Protein AF-A0A3D3KLH6-F1 (afdb_monomer_lite)

Radius of gyration: 12.74 Å; chains: 1; bounding box: 32×31×28 Å

Structure (mmCIF, N/CA/C/O backbone):
data_AF-A0A3D3KLH6-F1
#
_entry.id   AF-A0A3D3KLH6-F1
#
loop_
_atom_site.group_PDB
_atom_site.id
_atom_site.type_symbol
_atom_site.label_atom_id
_atom_site.label_alt_id
_atom_site.label_comp_id
_atom_site.label_asym_id
_atom_site.label_entity_id
_atom_site.label_seq_id
_atom_site.pdbx_PDB_ins_code
_atom_site.Cartn_x
_atom_site.Cartn_y
_atom_site.Cartn_z
_atom_site.occupancy
_atom_site.B_iso_or_equiv
_atom_site.auth_seq_id
_atom_site.auth_comp_id
_atom_site.auth_asym_id
_atom_site.auth_atom_id
_atom_site.pdbx_PDB_model_num
ATOM 1 N N . MET A 1 1 ? -18.335 7.012 -4.974 1.00 74.19 1 MET A N 1
ATOM 2 C CA . MET A 1 1 ? -17.917 8.215 -5.730 1.00 74.19 1 MET A CA 1
ATOM 3 C C . MET A 1 1 ? -16.433 8.093 -6.027 1.00 74.19 1 MET A C 1
ATOM 5 O O . MET A 1 1 ? -15.684 7.803 -5.105 1.00 74.19 1 MET A O 1
ATOM 9 N N . LEU A 1 2 ? -16.017 8.264 -7.281 1.00 87.62 2 LEU A N 1
ATOM 10 C CA . LEU A 1 2 ? -14.599 8.299 -7.653 1.00 87.62 2 LEU A CA 1
ATOM 11 C C . LEU A 1 2 ? -14.054 9.712 -7.418 1.00 87.62 2 LEU A C 1
ATOM 13 O O . LEU A 1 2 ? -14.694 10.688 -7.807 1.00 87.62 2 LEU A O 1
ATOM 17 N N . LYS A 1 3 ? -12.890 9.827 -6.774 1.00 90.38 3 LYS A N 1
ATOM 18 C CA . LYS A 1 3 ? -12.212 11.104 -6.524 1.00 90.38 3 LYS A CA 1
ATOM 19 C C . LYS A 1 3 ? -10.761 10.998 -6.974 1.00 90.38 3 LYS A C 1
ATOM 21 O O . LYS A 1 3 ? -10.071 10.058 -6.602 1.00 90.38 3 LYS A O 1
ATOM 26 N N . ILE A 1 4 ? -10.305 11.983 -7.741 1.00 92.62 4 ILE A N 1
ATOM 27 C CA . ILE A 1 4 ? -8.893 12.121 -8.106 1.00 92.62 4 ILE A CA 1
ATOM 28 C C . ILE A 1 4 ? -8.215 12.979 -7.038 1.00 92.62 4 ILE A C 1
ATOM 30 O O . ILE A 1 4 ? -8.662 14.095 -6.762 1.00 92.62 4 ILE A O 1
ATOM 34 N N . ILE A 1 5 ? -7.148 12.461 -6.434 1.00 90.56 5 ILE A N 1
ATOM 35 C CA . ILE A 1 5 ? -6.328 13.182 -5.457 1.00 90.56 5 ILE A CA 1
ATOM 36 C C . ILE A 1 5 ? -5.080 13.677 -6.191 1.00 90.56 5 ILE A C 1
ATOM 38 O O . ILE A 1 5 ? -4.346 12.883 -6.772 1.00 90.56 5 ILE A O 1
ATOM 42 N N . LYS A 1 6 ? -4.869 14.996 -6.213 1.00 92.12 6 LYS A N 1
ATOM 43 C CA . LYS A 1 6 ? -3.665 15.609 -6.793 1.00 92.12 6 LYS A CA 1
ATOM 44 C C . LYS A 1 6 ? -2.561 15.685 -5.743 1.00 92.12 6 LYS A C 1
ATOM 46 O O . LYS A 1 6 ? -2.845 15.691 -4.549 1.00 92.12 6 LYS A O 1
ATOM 51 N N . SER A 1 7 ? -1.315 15.794 -6.192 1.00 91.88 7 SER A N 1
ATOM 52 C CA . SER A 1 7 ? -0.193 16.069 -5.296 1.00 91.88 7 SER A CA 1
ATOM 53 C C . SER A 1 7 ? -0.359 17.427 -4.592 1.00 91.88 7 SER A C 1
ATOM 55 O O . SER A 1 7 ? -0.775 18.386 -5.251 1.00 91.88 7 SER A O 1
ATOM 57 N N . PRO A 1 8 ? -0.001 17.535 -3.298 1.00 93.69 8 PRO A N 1
ATOM 58 C CA . PRO A 1 8 ? 0.466 16.458 -2.415 1.00 93.69 8 PRO A CA 1
ATOM 59 C C . PRO A 1 8 ? -0.689 15.549 -1.955 1.00 93.69 8 PRO A C 1
ATOM 61 O O . PRO A 1 8 ? -1.692 16.018 -1.421 1.00 93.69 8 PRO A O 1
ATOM 64 N N . TRP A 1 9 ? -0.552 14.237 -2.166 1.00 92.94 9 TRP A N 1
ATOM 65 C CA . TRP A 1 9 ? -1.635 13.266 -1.953 1.00 92.94 9 TRP A CA 1
ATOM 66 C C . TRP A 1 9 ? -1.537 12.512 -0.619 1.00 92.94 9 TRP A C 1
ATOM 68 O O . TRP A 1 9 ? -2.537 11.966 -0.158 1.00 92.94 9 TRP A O 1
ATOM 78 N N . GLU A 1 10 ? -0.364 12.507 0.012 1.00 93.31 10 GLU A N 1
ATOM 79 C CA . GLU A 1 10 ? -0.002 11.608 1.116 1.00 93.31 10 GLU A CA 1
ATOM 80 C C . GLU A 1 10 ? -0.910 11.748 2.344 1.00 93.31 10 GLU A C 1
ATOM 82 O O . GLU A 1 10 ? -1.546 10.777 2.739 1.00 93.31 10 GLU A O 1
ATOM 87 N N . ASN A 1 11 ? -1.112 12.966 2.861 1.00 94.38 11 ASN A N 1
ATOM 88 C CA . ASN A 1 11 ? -2.014 13.204 4.001 1.00 94.38 11 ASN A CA 1
ATOM 89 C C . ASN A 1 11 ? -3.458 12.767 3.716 1.00 94.38 11 ASN A C 1
ATOM 91 O O . ASN A 1 11 ? -4.169 12.299 4.603 1.00 94.38 11 ASN A O 1
ATOM 95 N N . THR A 1 12 ? -3.911 12.930 2.467 1.00 94.69 12 THR A N 1
ATOM 96 C CA . THR A 1 12 ? -5.253 12.479 2.079 1.00 94.69 12 THR A CA 1
ATOM 97 C C . THR A 1 12 ? -5.306 10.957 2.023 1.00 94.69 12 THR A C 1
ATOM 99 O O . THR A 1 12 ? -6.303 10.375 2.432 1.00 94.69 12 THR A O 1
ATOM 102 N N . PHE A 1 13 ? -4.250 10.314 1.526 1.00 92.81 13 PHE A N 1
ATOM 103 C CA . PHE A 1 13 ? -4.147 8.862 1.459 1.00 92.81 13 PHE A CA 1
ATOM 104 C C . PHE A 1 13 ? -4.124 8.226 2.853 1.00 92.81 13 PHE A C 1
ATOM 106 O O . PHE A 1 13 ? -4.951 7.360 3.124 1.00 92.81 13 PHE A O 1
ATOM 113 N N . VAL A 1 14 ? -3.281 8.727 3.760 1.00 93.50 14 VAL A N 1
ATOM 114 C CA . VAL A 1 14 ? -3.220 8.278 5.161 1.00 93.50 14 VAL A CA 1
ATOM 115 C C . VAL A 1 14 ? -4.573 8.454 5.848 1.00 93.50 14 VAL A C 1
ATOM 117 O O . VAL A 1 14 ? -5.138 7.489 6.352 1.00 93.50 14 VAL A O 1
ATOM 120 N N . GLY A 1 15 ? -5.180 9.640 5.752 1.00 93.75 15 GLY A N 1
ATOM 121 C CA . GLY A 1 15 ? -6.487 9.884 6.364 1.00 93.75 15 GLY A CA 1
ATOM 122 C C . GLY A 1 15 ? -7.637 9.060 5.764 1.00 93.75 15 GLY A C 1
ATOM 123 O O . GLY A 1 15 ? -8.709 8.991 6.366 1.00 93.75 15 GLY A O 1
ATOM 124 N N . LEU A 1 16 ? -7.466 8.465 4.577 1.00 92.06 16 LEU A N 1
ATOM 125 C CA . LEU A 1 16 ? -8.408 7.486 4.024 1.00 92.06 16 LEU A CA 1
ATOM 126 C C . LEU A 1 16 ? -8.168 6.087 4.595 1.00 92.06 16 LEU A C 1
ATOM 128 O O . LEU A 1 16 ? -9.147 5.410 4.902 1.00 92.06 16 LEU A O 1
ATOM 132 N N . LEU A 1 17 ? -6.905 5.680 4.752 1.00 91.25 17 LEU A N 1
ATOM 133 C CA . LEU A 1 17 ? -6.529 4.404 5.367 1.00 91.25 17 LEU A CA 1
ATOM 134 C C . LEU A 1 17 ? -7.013 4.324 6.818 1.00 91.25 17 LEU A C 1
ATOM 136 O O . LEU A 1 17 ? -7.733 3.393 7.161 1.00 91.25 17 LEU A O 1
ATOM 140 N N . GLU A 1 18 ? -6.753 5.359 7.620 1.00 91.81 18 GLU A N 1
ATOM 141 C CA . GLU A 1 18 ? -7.159 5.418 9.034 1.00 91.81 18 GLU A CA 1
ATOM 142 C C . GLU A 1 18 ? -8.684 5.338 9.229 1.00 91.81 18 GLU A C 1
ATOM 144 O O . GLU A 1 18 ? -9.185 4.897 10.263 1.00 91.81 18 GLU A O 1
ATOM 149 N N . LYS A 1 19 ? -9.453 5.804 8.237 1.00 91.31 19 LYS A N 1
ATOM 150 C CA . LYS A 1 19 ? -10.924 5.804 8.277 1.00 91.31 19 LYS A CA 1
ATOM 151 C C . LYS A 1 19 ? -11.533 4.537 7.694 1.00 91.31 19 LYS A C 1
ATOM 153 O O . LYS A 1 19 ? -12.745 4.340 7.838 1.00 91.31 19 LYS A O 1
ATOM 158 N N . ALA A 1 20 ? -10.749 3.712 7.006 1.00 89.56 20 ALA A N 1
ATOM 159 C CA . ALA A 1 20 ? -11.227 2.458 6.461 1.00 89.56 20 ALA A CA 1
ATOM 160 C C . ALA A 1 20 ? -11.472 1.466 7.607 1.00 89.56 20 ALA A C 1
ATOM 162 O O . ALA A 1 20 ? -10.622 1.255 8.463 1.00 89.56 20 ALA A O 1
ATOM 163 N N . ARG A 1 21 ? -12.679 0.891 7.653 1.00 83.69 21 ARG A N 1
ATOM 164 C CA . ARG A 1 21 ? -13.124 0.062 8.791 1.00 83.69 21 ARG A CA 1
ATOM 165 C C . ARG A 1 21 ? -13.212 -1.427 8.501 1.00 83.69 21 ARG A C 1
ATOM 167 O O . ARG A 1 21 ? -13.264 -2.206 9.437 1.00 83.69 21 ARG A O 1
ATOM 174 N N . ILE A 1 22 ? -13.354 -1.797 7.232 1.00 87.00 22 ILE A N 1
ATOM 175 C CA . ILE A 1 22 ? -13.713 -3.166 6.849 1.00 87.00 22 ILE A CA 1
ATOM 176 C C . ILE A 1 22 ? -12.668 -3.691 5.870 1.00 87.00 22 ILE A C 1
ATOM 178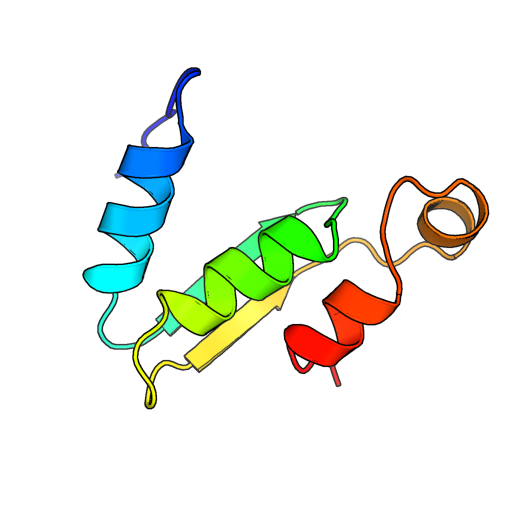 O O . ILE A 1 22 ? -11.844 -4.515 6.243 1.00 87.00 22 ILE A O 1
ATOM 182 N N . ASN A 1 23 ? -12.651 -3.152 4.647 1.00 89.69 23 ASN A N 1
ATOM 183 C CA . ASN A 1 23 ? -11.779 -3.636 3.579 1.00 89.69 23 ASN A CA 1
ATOM 184 C C . ASN A 1 23 ? -11.096 -2.471 2.857 1.00 89.69 23 ASN A C 1
ATOM 186 O O . ASN A 1 23 ? -11.740 -1.451 2.587 1.00 89.69 23 ASN A O 1
ATOM 190 N N . VAL A 1 24 ? -9.844 -2.668 2.445 1.00 91.69 24 VAL A N 1
ATOM 191 C CA . VAL A 1 24 ? -9.134 -1.790 1.506 1.00 91.69 24 VAL A CA 1
ATOM 192 C C . VAL A 1 24 ? -8.632 -2.612 0.334 1.00 91.69 24 VAL A C 1
ATOM 194 O O . VAL A 1 24 ? -7.916 -3.593 0.497 1.00 91.69 24 VAL A O 1
ATOM 197 N N . TYR A 1 25 ? -8.986 -2.167 -0.867 1.00 92.44 25 TYR A N 1
ATOM 198 C CA . TYR A 1 25 ? -8.479 -2.724 -2.113 1.00 92.44 25 TYR A CA 1
ATOM 199 C C . TYR A 1 25 ? -7.473 -1.738 -2.691 1.00 92.44 25 TYR A C 1
ATOM 201 O O . TYR A 1 25 ? -7.848 -0.665 -3.170 1.00 92.44 25 TYR A O 1
ATOM 209 N N . LEU A 1 26 ? -6.195 -2.092 -2.629 1.00 92.25 26 LEU A N 1
ATOM 210 C CA . LEU A 1 26 ? -5.120 -1.293 -3.192 1.00 92.25 26 LEU A CA 1
ATOM 211 C C . LEU A 1 26 ? -4.771 -1.839 -4.570 1.00 92.25 26 LEU A C 1
ATOM 213 O O . LEU A 1 26 ? -4.314 -2.969 -4.686 1.00 92.25 26 LEU A O 1
ATOM 217 N N . ALA A 1 27 ? -4.954 -1.036 -5.612 1.00 92.19 27 ALA A N 1
ATOM 218 C CA . ALA A 1 27 ? -4.535 -1.392 -6.960 1.00 92.19 27 ALA A CA 1
ATOM 219 C C . ALA A 1 27 ? -3.356 -0.515 -7.375 1.00 92.19 27 ALA A C 1
ATOM 221 O O . ALA A 1 27 ? -3.496 0.705 -7.468 1.00 92.19 27 ALA A O 1
ATOM 222 N N . SER A 1 28 ? -2.203 -1.127 -7.641 1.00 90.06 28 SER A N 1
ATOM 223 C CA . SER A 1 28 ? -1.057 -0.405 -8.190 1.00 90.06 28 SER A CA 1
ATOM 224 C C . SER A 1 28 ? -0.209 -1.302 -9.090 1.00 90.06 28 SER A C 1
ATOM 226 O O . SER A 1 28 ? 0.052 -2.455 -8.742 1.00 90.06 28 SER A O 1
ATOM 228 N N . PRO A 1 29 ? 0.267 -0.802 -10.246 1.00 87.94 29 PRO A N 1
ATOM 229 C CA . PRO A 1 29 ? 1.229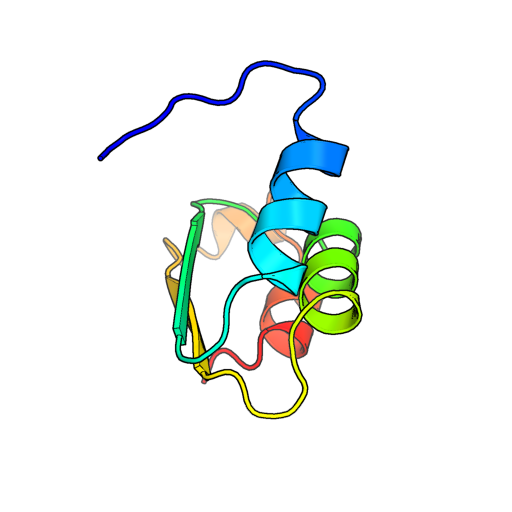 -1.543 -11.055 1.00 87.94 29 PRO A CA 1
ATOM 230 C C . PRO A 1 29 ? 2.593 -1.662 -10.366 1.00 87.94 29 PRO A C 1
ATOM 232 O O . PRO A 1 29 ? 3.333 -2.600 -10.664 1.00 87.94 29 PRO A O 1
ATOM 235 N N . PHE A 1 30 ? 2.917 -0.721 -9.472 1.00 90.38 30 PHE A N 1
ATOM 236 C CA . PHE A 1 30 ? 4.201 -0.653 -8.791 1.00 90.38 30 PHE A CA 1
ATOM 237 C C . PHE A 1 30 ? 4.044 -0.234 -7.336 1.00 90.38 30 PHE A C 1
ATOM 239 O O . PHE A 1 30 ? 3.217 0.619 -7.015 1.00 90.38 30 PHE A O 1
ATOM 246 N N . ILE A 1 31 ? 4.876 -0.781 -6.459 1.00 91.75 31 ILE A N 1
ATOM 247 C CA . ILE A 1 31 ? 4.889 -0.369 -5.059 1.00 91.75 31 ILE A CA 1
ATOM 248 C C . ILE A 1 31 ? 6.299 -0.402 -4.490 1.00 91.75 31 ILE A C 1
ATOM 250 O O . ILE A 1 31 ? 7.109 -1.262 -4.844 1.00 91.75 31 IL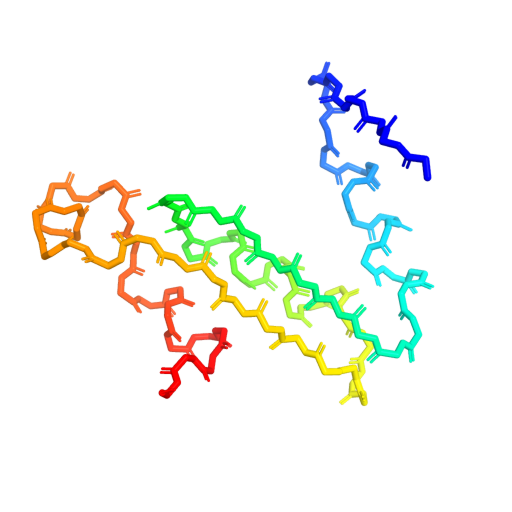E A O 1
ATOM 254 N N . LYS A 1 32 ? 6.570 0.575 -3.629 1.00 94.06 32 LYS A N 1
ATOM 255 C CA . LYS A 1 32 ? 7.814 0.723 -2.887 1.00 94.06 32 LYS A CA 1
ATOM 256 C C . LYS A 1 32 ? 7.640 0.267 -1.453 1.00 94.06 32 LYS A C 1
ATOM 258 O O . LYS A 1 32 ? 6.543 0.375 -0.909 1.00 94.06 32 LYS A O 1
ATOM 263 N N . GLU A 1 33 ? 8.723 -0.208 -0.853 1.00 94.81 33 GLU A N 1
ATOM 264 C CA . GLU A 1 33 ? 8.755 -0.675 0.535 1.00 94.81 33 GLU A CA 1
ATOM 265 C C . GLU A 1 33 ? 8.227 0.397 1.492 1.00 94.81 33 GLU A C 1
ATOM 267 O O . GLU A 1 33 ? 7.312 0.141 2.265 1.00 94.81 33 GLU A O 1
ATOM 272 N N . GLN A 1 34 ? 8.711 1.632 1.348 1.00 94.38 34 GLN A N 1
ATOM 273 C CA . GLN A 1 34 ? 8.291 2.783 2.156 1.00 94.38 34 GLN A CA 1
ATOM 274 C C . GLN A 1 34 ? 6.777 3.020 2.082 1.00 94.38 34 GLN A C 1
ATOM 276 O O . GLN A 1 34 ? 6.131 3.302 3.086 1.00 94.38 34 GLN A O 1
ATOM 281 N N . THR A 1 35 ? 6.190 2.870 0.891 1.00 93.62 35 THR A N 1
ATOM 282 C CA . THR A 1 35 ? 4.742 3.010 0.702 1.00 93.62 35 THR A CA 1
ATOM 283 C C . THR A 1 35 ? 3.984 1.842 1.326 1.00 93.62 35 THR A C 1
ATOM 285 O O . THR A 1 35 ? 2.953 2.065 1.950 1.00 93.62 35 THR A O 1
ATOM 288 N N . ALA A 1 36 ? 4.477 0.610 1.180 1.00 94.19 36 ALA A N 1
ATOM 289 C CA . ALA A 1 36 ? 3.874 -0.563 1.810 1.00 94.19 36 ALA A CA 1
ATOM 290 C C . ALA A 1 36 ? 3.880 -0.448 3.340 1.00 94.19 36 ALA A C 1
ATOM 292 O O . ALA A 1 36 ? 2.857 -0.710 3.967 1.00 94.19 36 ALA A O 1
ATOM 293 N N . GLN A 1 37 ? 4.994 0.011 3.914 1.00 94.75 37 GLN A N 1
ATOM 294 C CA . GLN A 1 37 ? 5.135 0.254 5.345 1.00 94.75 37 GLN A CA 1
ATOM 295 C C . GLN A 1 37 ? 4.143 1.321 5.832 1.00 94.75 37 GLN A C 1
ATOM 297 O O . GLN A 1 37 ? 3.374 1.066 6.755 1.00 94.75 37 GLN A O 1
ATOM 302 N N . LEU A 1 38 ? 4.067 2.462 5.134 1.00 94.31 38 LEU A N 1
ATOM 303 C CA . LEU A 1 38 ? 3.084 3.513 5.416 1.00 94.31 38 LEU A CA 1
ATOM 304 C C . LEU A 1 38 ? 1.650 2.963 5.423 1.00 94.31 38 LEU A C 1
ATOM 306 O O . LEU A 1 38 ? 0.842 3.347 6.266 1.00 94.31 38 LEU A O 1
ATOM 310 N N . ILE A 1 39 ? 1.320 2.066 4.490 1.00 93.25 39 ILE A N 1
ATOM 311 C CA . ILE A 1 39 ? -0.015 1.473 4.416 1.00 93.25 39 ILE A CA 1
ATOM 312 C C . ILE A 1 39 ? -0.305 0.645 5.662 1.00 93.25 39 ILE A C 1
ATOM 314 O O . ILE A 1 39 ? -1.329 0.881 6.298 1.00 93.25 39 ILE A O 1
ATOM 318 N N . VAL A 1 40 ? 0.559 -0.309 6.014 1.00 91.12 40 VAL A N 1
ATOM 319 C CA . VAL A 1 40 ? 0.299 -1.215 7.144 1.00 91.12 40 VAL A CA 1
ATOM 320 C C . VAL A 1 40 ? 0.307 -0.487 8.488 1.00 91.12 40 VAL A C 1
ATOM 322 O O . VAL A 1 40 ? -0.501 -0.818 9.347 1.00 91.12 40 VAL A O 1
ATOM 325 N N . GLU A 1 41 ? 1.137 0.546 8.652 1.00 92.25 41 GLU A N 1
ATOM 326 C CA . GLU A 1 41 ? 1.202 1.356 9.879 1.00 92.25 41 GLU A CA 1
ATOM 327 C C . GLU A 1 41 ? -0.055 2.199 10.120 1.00 92.25 41 GLU A C 1
ATOM 329 O O . GLU A 1 41 ? -0.406 2.466 11.266 1.00 92.25 41 GLU A O 1
ATOM 334 N N . ASN A 1 42 ? -0.740 2.609 9.049 1.00 92.56 42 ASN A N 1
ATOM 335 C CA . ASN A 1 42 ? -1.938 3.455 9.114 1.00 92.56 42 ASN A CA 1
ATOM 336 C C . ASN A 1 42 ? -3.232 2.677 8.820 1.00 92.56 42 ASN A C 1
ATOM 338 O O . ASN A 1 42 ? -4.311 3.260 8.702 1.00 92.56 42 ASN A O 1
ATOM 342 N N . SER A 1 43 ? -3.124 1.358 8.677 1.00 89.62 43 SER A N 1
ATOM 343 C CA . SER A 1 43 ? -4.246 0.444 8.500 1.00 89.62 43 SER A CA 1
ATOM 344 C C . SER A 1 43 ? -4.749 -0.049 9.855 1.00 89.62 43 SER A C 1
ATOM 346 O O . SER A 1 43 ? -3.962 -0.333 10.755 1.00 89.62 43 SER A O 1
ATOM 348 N N . GLY A 1 44 ? -6.068 -0.193 10.005 1.00 82.44 44 GLY A N 1
ATOM 349 C CA . GLY A 1 44 ? -6.640 -0.825 11.196 1.00 82.44 44 GLY A CA 1
ATOM 350 C C . GLY A 1 44 ? -6.179 -2.282 11.329 1.00 82.44 44 GLY A C 1
ATOM 351 O O . GLY A 1 44 ? -6.118 -3.000 10.334 1.00 82.44 44 GLY A O 1
ATOM 352 N N . SER A 1 45 ? -5.901 -2.742 12.552 1.00 77.00 45 SER A N 1
ATOM 353 C CA . SER A 1 45 ? -5.358 -4.087 12.821 1.00 77.00 45 SER A CA 1
ATOM 354 C C . SER A 1 45 ? -6.260 -5.250 12.387 1.00 77.00 45 SER A C 1
ATOM 356 O O . SER A 1 45 ? -5.776 -6.362 12.216 1.00 77.00 45 SER A O 1
ATOM 358 N N . GLU A 1 46 ? -7.562 -5.007 12.220 1.00 82.31 46 GLU A N 1
ATOM 359 C CA . GLU A 1 46 ? -8.559 -6.005 11.794 1.00 82.31 46 GLU A CA 1
ATOM 360 C C . GLU A 1 46 ? -9.019 -5.816 10.336 1.00 82.31 46 GLU A C 1
ATOM 362 O O . GLU A 1 46 ? -9.963 -6.463 9.886 1.00 82.31 46 GLU A O 1
ATOM 367 N N . MET A 1 47 ? -8.391 -4.905 9.591 1.00 85.38 47 MET A N 1
ATOM 368 C CA . MET A 1 47 ? -8.809 -4.565 8.234 1.00 85.38 47 MET A CA 1
ATOM 369 C C . MET A 1 47 ? -8.357 -5.619 7.212 1.00 85.38 47 MET A C 1
ATOM 371 O O . MET A 1 47 ? -7.181 -5.975 7.161 1.00 85.38 47 MET A O 1
ATOM 375 N N . ASP A 1 48 ? -9.263 -6.048 6.326 1.00 88.50 48 ASP A N 1
ATOM 376 C CA . ASP A 1 48 ? -8.912 -6.875 5.160 1.00 88.50 48 ASP A CA 1
ATOM 377 C C . ASP A 1 48 ? -8.267 -5.989 4.082 1.00 88.50 48 ASP A C 1
ATOM 379 O O . ASP A 1 48 ? -8.944 -5.278 3.326 1.00 88.50 48 ASP A O 1
ATOM 383 N N . LEU A 1 49 ? -6.936 -5.988 4.047 1.00 90.38 49 LEU A N 1
ATOM 384 C CA . LEU A 1 49 ? -6.146 -5.287 3.044 1.00 90.38 49 LEU A CA 1
ATOM 385 C C . LEU A 1 49 ? -5.812 -6.234 1.888 1.00 90.38 49 LEU A C 1
ATOM 387 O O . LEU A 1 49 ? -5.022 -7.162 2.033 1.00 90.38 49 LEU A O 1
ATOM 391 N N . ARG A 1 50 ? -6.354 -5.948 0.702 1.00 91.56 50 ARG A N 1
ATOM 392 C CA . ARG A 1 50 ? -6.072 -6.705 -0.522 1.00 91.56 50 ARG A CA 1
ATOM 393 C C . ARG A 1 50 ? -5.266 -5.875 -1.497 1.00 91.56 50 ARG A C 1
ATOM 395 O O . ARG A 1 50 ? -5.750 -4.867 -2.019 1.00 91.56 50 ARG A O 1
ATOM 402 N N . TYR A 1 51 ? -4.055 -6.333 -1.789 1.00 91.56 51 TYR A N 1
ATOM 403 C CA . TYR A 1 51 ? -3.204 -5.715 -2.795 1.00 91.56 51 TYR A CA 1
ATOM 404 C C . TYR A 1 51 ? -3.348 -6.412 -4.154 1.00 91.56 51 TYR A C 1
ATOM 406 O O . TYR A 1 51 ? -3.051 -7.593 -4.313 1.00 91.56 51 TYR A O 1
ATOM 414 N N . ILE A 1 52 ? -3.800 -5.653 -5.150 1.00 91.44 52 ILE A N 1
ATOM 415 C CA . ILE A 1 52 ? -3.961 -6.067 -6.540 1.00 91.44 52 ILE A CA 1
ATOM 416 C C . ILE A 1 52 ? -2.830 -5.431 -7.343 1.00 91.44 52 ILE A C 1
ATOM 418 O O . ILE A 1 52 ? -2.733 -4.206 -7.458 1.00 91.44 52 ILE A O 1
ATOM 422 N N . ASN A 1 53 ? -1.985 -6.269 -7.931 1.00 87.25 53 ASN A N 1
ATOM 423 C CA . ASN A 1 53 ? -0.844 -5.822 -8.715 1.00 87.25 53 ASN A CA 1
ATOM 424 C C . ASN A 1 53 ? -0.814 -6.472 -10.101 1.00 87.25 53 ASN A C 1
ATOM 426 O O . ASN A 1 53 ? -1.475 -7.473 -10.368 1.00 87.25 53 ASN A O 1
ATOM 430 N N . SER A 1 54 ? -0.018 -5.886 -10.993 1.00 84.75 54 SER A N 1
ATOM 431 C CA . SER A 1 54 ? 0.357 -6.513 -12.260 1.00 84.75 54 SER A CA 1
ATOM 432 C C . SER A 1 54 ? 1.744 -7.131 -12.098 1.00 84.75 54 SER A C 1
ATOM 434 O O . SER A 1 54 ? 2.730 -6.553 -12.572 1.00 84.75 54 SER A O 1
ATOM 436 N N . PHE A 1 55 ? 1.834 -8.283 -11.429 1.00 83.94 55 PHE A N 1
ATOM 437 C CA . PHE A 1 55 ? 3.107 -8.966 -11.211 1.00 83.94 55 PHE A CA 1
ATOM 438 C C . PHE A 1 55 ? 3.831 -9.218 -12.540 1.00 83.94 55 PHE A C 1
ATOM 440 O O . PHE A 1 55 ? 3.383 -9.977 -13.399 1.00 83.94 55 PHE A O 1
ATOM 447 N N . LYS A 1 56 ? 4.978 -8.559 -12.712 1.00 88.00 56 LYS A N 1
ATOM 448 C CA . LYS A 1 56 ? 5.913 -8.785 -13.815 1.00 88.00 56 LYS A CA 1
ATOM 449 C C . LYS A 1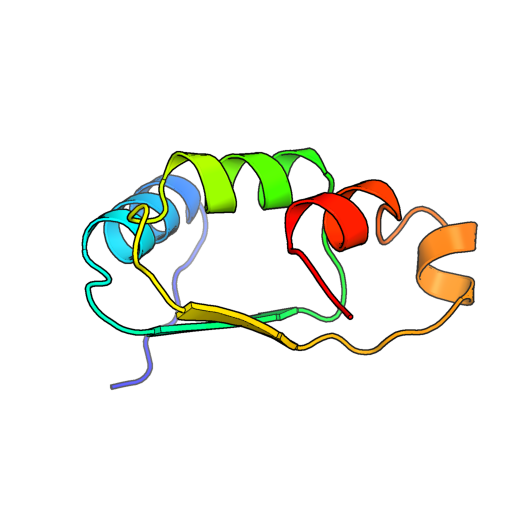 56 ? 7.314 -8.755 -13.238 1.00 88.00 56 LYS A C 1
ATOM 451 O O . LYS A 1 56 ? 7.732 -7.724 -12.715 1.00 88.00 56 LYS A O 1
ATOM 456 N N . LEU A 1 57 ? 8.059 -9.851 -13.376 1.00 85.00 57 LEU A N 1
ATOM 457 C CA . LEU A 1 57 ? 9.418 -9.973 -12.834 1.00 85.00 57 LEU A CA 1
ATO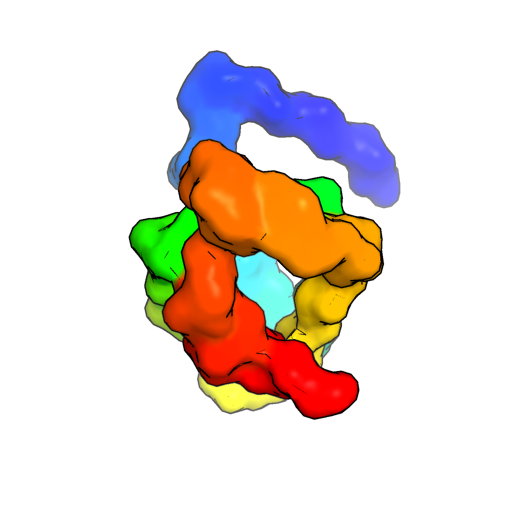M 458 C C . LEU A 1 57 ? 10.338 -8.821 -13.280 1.00 85.00 57 LEU A C 1
ATOM 460 O O . LEU A 1 57 ? 11.151 -8.327 -12.501 1.00 85.00 57 LEU A O 1
ATOM 464 N N . SER A 1 58 ? 10.149 -8.322 -14.505 1.00 86.62 58 SER A N 1
ATOM 465 C CA . SER A 1 58 ? 10.881 -7.170 -15.041 1.00 86.62 58 SER A CA 1
ATOM 466 C C . SER A 1 58 ? 10.733 -5.897 -14.203 1.00 86.62 58 SER A C 1
ATOM 468 O O . SER A 1 58 ? 11.657 -5.088 -14.180 1.00 86.62 58 SER A O 1
ATOM 470 N N . ASN A 1 59 ? 9.597 -5.701 -13.526 1.00 84.44 59 ASN A N 1
ATOM 471 C CA . ASN A 1 59 ? 9.349 -4.522 -12.691 1.00 84.44 59 ASN A CA 1
ATOM 472 C C . ASN A 1 59 ? 10.191 -4.557 -11.411 1.00 84.44 59 ASN A C 1
ATOM 474 O O . ASN A 1 59 ? 10.637 -3.511 -10.950 1.00 84.44 59 ASN A O 1
ATOM 478 N N . PHE A 1 60 ? 10.455 -5.751 -10.881 1.00 85.81 60 PHE A N 1
ATOM 479 C CA . PHE A 1 60 ? 11.306 -5.951 -9.708 1.00 85.81 60 PHE A CA 1
ATOM 480 C C . PHE A 1 60 ? 12.783 -5.889 -10.085 1.00 85.81 60 PHE A C 1
ATOM 482 O O . PHE A 1 60 ? 13.544 -5.148 -9.474 1.00 85.81 60 PHE A O 1
ATOM 489 N N . HIS A 1 61 ? 13.176 -6.567 -11.169 1.00 85.81 61 HIS A N 1
ATOM 490 C CA . HIS A 1 61 ? 14.554 -6.523 -11.666 1.00 85.81 61 HIS A CA 1
ATOM 491 C C . HIS A 1 61 ? 15.014 -5.094 -12.003 1.00 85.81 61 HIS A C 1
ATOM 493 O O . HIS A 1 61 ? 16.169 -4.740 -11.797 1.00 85.81 61 HIS A O 1
ATOM 499 N N . ARG A 1 62 ? 14.118 -4.252 -12.535 1.00 88.00 62 ARG A N 1
ATOM 500 C CA . ARG A 1 62 ? 14.413 -2.843 -12.856 1.00 88.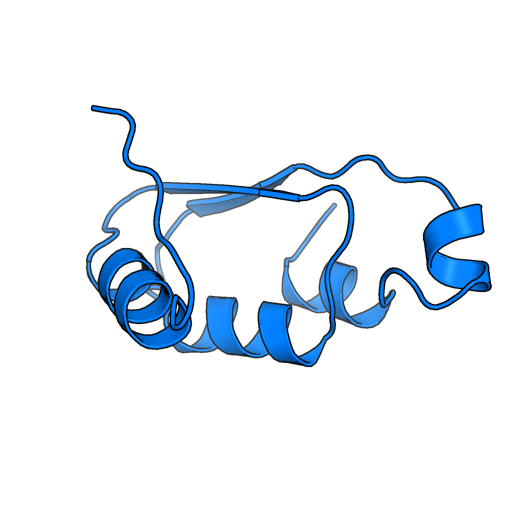00 62 ARG A CA 1
ATOM 501 C C . ARG A 1 62 ? 14.258 -1.894 -11.661 1.00 88.00 62 ARG A C 1
ATOM 503 O O . ARG A 1 62 ? 14.415 -0.692 -11.842 1.00 88.00 62 ARG A O 1
ATOM 510 N N . GLY A 1 63 ? 13.901 -2.401 -10.480 1.00 83.88 63 GLY A N 1
ATOM 511 C CA . GLY A 1 63 ? 13.684 -1.590 -9.283 1.00 83.88 63 GLY A CA 1
ATOM 512 C C . GLY A 1 63 ? 12.488 -0.640 -9.379 1.00 83.88 63 GLY A C 1
ATOM 513 O O . GLY A 1 63 ? 12.456 0.360 -8.675 1.00 83.88 63 GLY A O 1
ATOM 514 N N . ALA A 1 64 ? 11.502 -0.901 -10.241 1.00 84.75 64 ALA A N 1
ATOM 515 C CA . ALA A 1 64 ? 10.248 -0.142 -10.254 1.00 84.75 64 ALA A CA 1
ATOM 516 C C . ALA A 1 64 ? 9.324 -0.567 -9.101 1.00 84.75 64 ALA A C 1
ATOM 518 O O . ALA A 1 64 ? 8.555 0.241 -8.591 1.00 84.75 64 ALA A O 1
ATOM 519 N N . SER A 1 65 ? 9.407 -1.830 -8.677 1.00 86.19 65 SER A N 1
ATOM 520 C CA . SER A 1 65 ? 8.710 -2.375 -7.507 1.00 86.19 65 SER A CA 1
ATOM 521 C C . SER A 1 65 ? 9.679 -3.096 -6.592 1.00 86.19 65 SER A C 1
ATOM 523 O O . SER A 1 65 ? 10.623 -3.721 -7.074 1.00 86.19 65 SER A O 1
ATOM 525 N N . ASP A 1 66 ? 9.407 -3.051 -5.296 1.00 90.31 66 ASP A N 1
ATOM 526 C CA . ASP A 1 66 ? 10.260 -3.679 -4.296 1.00 90.31 66 ASP A CA 1
ATOM 527 C C . ASP A 1 66 ? 9.649 -5.025 -3.888 1.00 90.31 66 ASP A C 1
ATOM 529 O O . ASP A 1 66 ? 8.450 -5.117 -3.620 1.00 90.31 66 ASP A O 1
ATOM 533 N N . LEU A 1 67 ? 10.459 -6.088 -3.853 1.00 89.19 67 LEU A N 1
ATOM 534 C CA . LEU A 1 67 ? 9.996 -7.410 -3.400 1.00 89.19 67 LEU A CA 1
ATOM 535 C C . LEU A 1 67 ? 9.535 -7.363 -1.940 1.00 89.19 67 LEU A C 1
ATOM 537 O O . LEU A 1 67 ? 8.552 -8.006 -1.579 1.00 89.19 67 LEU A O 1
ATOM 541 N N . GLU A 1 68 ? 10.201 -6.541 -1.132 1.00 91.56 68 GLU A N 1
ATOM 542 C CA . GLU A 1 68 ? 9.881 -6.352 0.279 1.00 91.56 68 GLU A CA 1
ATOM 543 C C . GLU A 1 68 ? 8.462 -5.811 0.486 1.00 91.56 68 GLU A C 1
ATOM 545 O O . GLU A 1 68 ? 7.748 -6.238 1.390 1.00 91.56 68 GLU A O 1
ATOM 550 N N . ALA A 1 69 ? 7.984 -4.964 -0.429 1.00 92.19 69 ALA A N 1
ATOM 551 C CA . ALA A 1 69 ? 6.616 -4.467 -0.392 1.00 92.19 69 ALA A CA 1
ATOM 552 C C . ALA A 1 69 ? 5.568 -5.582 -0.573 1.00 92.19 69 ALA A C 1
ATOM 554 O O . ALA A 1 69 ? 4.501 -5.512 0.033 1.00 92.19 69 ALA A O 1
ATOM 555 N N . LEU A 1 70 ? 5.857 -6.628 -1.364 1.00 89.25 70 LEU A N 1
ATOM 556 C CA . LEU A 1 70 ? 4.962 -7.790 -1.481 1.00 89.25 70 LEU A CA 1
ATOM 557 C C . LEU A 1 70 ? 4.886 -8.574 -0.171 1.00 89.25 70 LEU A C 1
ATOM 559 O O . LEU A 1 70 ? 3.804 -9.021 0.208 1.00 89.25 70 LEU A O 1
ATOM 563 N N . ARG A 1 71 ? 6.027 -8.711 0.515 1.00 90.06 71 ARG A N 1
ATOM 564 C CA . ARG A 1 71 ? 6.118 -9.383 1.814 1.00 90.06 71 ARG A CA 1
ATOM 565 C C . ARG A 1 71 ? 5.321 -8.631 2.879 1.00 90.06 71 ARG A C 1
ATOM 567 O O . ARG A 1 71 ? 4.564 -9.257 3.612 1.00 90.06 71 ARG A O 1
ATOM 574 N N . ILE A 1 72 ? 5.471 -7.307 2.944 1.00 92.44 72 ILE A N 1
ATOM 575 C CA . ILE A 1 72 ? 4.755 -6.444 3.898 1.00 92.44 72 ILE A CA 1
ATOM 576 C C . ILE A 1 72 ? 3.240 -6.510 3.673 1.00 92.44 72 ILE A C 1
ATOM 578 O O . ILE A 1 72 ? 2.482 -6.627 4.630 1.00 92.44 72 ILE A O 1
ATOM 582 N N . LEU A 1 73 ? 2.792 -6.475 2.415 1.00 89.12 73 LEU A N 1
ATOM 583 C CA . LEU A 1 73 ? 1.366 -6.477 2.068 1.00 89.12 73 LEU A CA 1
ATOM 584 C C . LEU A 1 73 ? 0.725 -7.872 2.075 1.00 89.12 73 LEU A C 1
ATOM 586 O O . LEU A 1 73 ? -0.434 -7.998 1.687 1.00 89.12 73 LEU A O 1
ATOM 590 N N . GLY A 1 74 ? 1.460 -8.909 2.491 1.00 76.94 74 GLY A N 1
ATOM 591 C CA . GLY A 1 74 ? 0.919 -10.256 2.669 1.00 76.94 74 GLY A CA 1
ATOM 592 C C . GLY A 1 74 ? 0.360 -10.875 1.387 1.00 76.94 74 GLY A C 1
ATOM 593 O O . GLY A 1 74 ? -0.603 -11.634 1.452 1.00 76.94 74 GLY A O 1
ATOM 594 N N . VAL A 1 75 ? 0.923 -10.538 0.218 1.00 59.81 75 VAL A N 1
ATOM 595 C CA . VAL A 1 75 ? 0.469 -11.128 -1.049 1.00 59.81 75 VAL A CA 1
ATOM 596 C C . VAL A 1 75 ? 0.880 -12.600 -1.080 1.00 59.81 75 VAL A C 1
ATOM 598 O O . VAL A 1 75 ? 2.060 -12.911 -1.259 1.00 59.81 75 VAL A O 1
ATOM 601 N N . HIS A 1 76 ? -0.098 -13.486 -0.904 1.00 46.38 76 HIS A N 1
ATOM 602 C CA . HIS A 1 76 ? 0.001 -14.926 -1.140 1.00 46.38 76 HIS A CA 1
ATOM 603 C C . HIS A 1 76 ? -0.779 -15.308 -2.396 1.00 46.38 76 HIS A C 1
ATOM 605 O O . HIS A 1 76 ? -1.935 -14.845 -2.534 1.00 46.38 76 HIS A O 1
#

Secondary structure (DSSP, 8-state):
---PPPSS-HHHHHHHHTT--SEEEEEES---HHHHHHHHHTS-TT-EEEEEE---HHHHHTTSS-HHHHHHTT--

Foldseek 3Di:
DDDDADPVCLVVVLVVQLPDDEEDEAEDQADELVRLVSNVVSHDPRYHYHYHYDDDVVCCVVVRHPPNSCVSSVPD

pLDDT: mean 88.61, std 7.3, range [46.38, 94.81]

Sequence (76 aa):
MLKIIKSPWENTFVGLLEKARINVYLASPFIKEQTAQLIVENSGSEMDLRYINSFKLSNFHRGASDLEALRILGVH